Protein AF-W2WQX3-F1 (afdb_monomer_lite)

Radius of gyration: 24.83 Å; chains: 1; bounding box: 53×39×68 Å

Sequence (110 aa):
MDPFYLLPTKLLDACVKLLAVSNTKATAISVDDSQSSQISSTHTDKAPVETLVIKDVGYFSRKQLETFKRVQILKEFVELGIDVYKWLVDVAAPALPADYQSLSQQWRMQ

pLDDT: mean 77.44, std 16.44, range [41.09, 96.94]

Secondary structure (DSSP, 8-state):
--TT----HHHHHHHHHHSPPP--TTS-----TT-------------PPPEEEETTTEEEEHHHHHHHHHHHHHHHHHHHHHHHHHHIIIIITTTS-HHHHHHHHHHT--

Structure (mmCIF, N/CA/C/O backbone):
data_AF-W2WQX3-F1
#
_entry.id   AF-W2WQX3-F1
#
loop_
_atom_site.group_PDB
_atom_site.id
_atom_site.type_symbol
_atom_site.label_atom_id
_atom_site.label_alt_id
_atom_site.label_comp_id
_atom_site.label_asym_id
_atom_site.label_entity_id
_atom_site.label_seq_id
_atom_site.pdbx_PDB_ins_code
_atom_site.Cartn_x
_atom_site.Cartn_y
_atom_site.Cartn_z
_atom_site.occupancy
_atom_site.B_iso_or_equiv
_atom_site.auth_seq_id
_atom_site.auth_comp_id
_atom_site.auth_asym_id
_atom_site.auth_atom_id
_atom_site.pdbx_PDB_model_num
ATOM 1 N N . MET A 1 1 ? -4.143 -12.889 17.770 1.00 53.88 1 MET A N 1
ATOM 2 C CA . MET A 1 1 ? -4.384 -11.807 16.795 1.00 53.88 1 MET A CA 1
ATOM 3 C C . MET A 1 1 ? -3.064 -11.539 16.108 1.00 53.88 1 MET A C 1
ATOM 5 O O . MET A 1 1 ? -2.095 -11.278 16.809 1.00 53.88 1 MET A O 1
ATOM 9 N N . ASP A 1 2 ? -3.010 -11.716 14.792 1.00 62.41 2 ASP A N 1
ATOM 10 C CA . ASP A 1 2 ? -1.810 -11.438 14.002 1.00 62.41 2 ASP A CA 1
ATOM 11 C C . ASP A 1 2 ? -1.531 -9.921 14.030 1.00 62.41 2 ASP A C 1
ATOM 13 O O . ASP A 1 2 ? -2.418 -9.147 13.655 1.00 62.41 2 ASP A O 1
ATOM 17 N N . PRO A 1 3 ? -0.352 -9.471 14.503 1.00 56.25 3 PRO A N 1
ATOM 18 C CA . PRO A 1 3 ? -0.002 -8.052 14.531 1.00 56.25 3 PRO A CA 1
ATOM 19 C C . PRO A 1 3 ? 0.075 -7.416 13.133 1.00 56.25 3 PRO A C 1
ATOM 21 O O . PRO A 1 3 ? 0.039 -6.190 13.035 1.00 56.25 3 PRO A O 1
ATOM 24 N N . PHE A 1 4 ? 0.145 -8.223 12.069 1.00 65.12 4 PHE A N 1
ATOM 25 C CA . PHE A 1 4 ? 0.178 -7.777 10.674 1.00 65.12 4 PHE A CA 1
ATOM 26 C C . PHE A 1 4 ? -1.171 -7.899 9.953 1.00 65.12 4 PHE A C 1
ATOM 28 O O . PHE A 1 4 ? -1.250 -7.639 8.752 1.00 65.12 4 PHE A O 1
ATOM 35 N N . TYR A 1 5 ? -2.246 -8.256 10.662 1.00 76.88 5 TYR A N 1
ATOM 36 C CA . TYR A 1 5 ? -3.572 -8.331 10.061 1.00 76.88 5 TYR A CA 1
ATOM 37 C C . TYR A 1 5 ? -4.045 -6.946 9.594 1.00 76.88 5 TYR A C 1
ATOM 39 O O . TYR A 1 5 ? -4.242 -6.041 10.407 1.00 76.88 5 TYR A O 1
ATOM 47 N N . LEU A 1 6 ? -4.270 -6.799 8.286 1.00 83.88 6 LEU A N 1
ATOM 48 C CA . LEU A 1 6 ? -4.935 -5.646 7.681 1.00 83.88 6 LEU A CA 1
ATOM 49 C C . LEU A 1 6 ? -6.338 -6.048 7.223 1.00 83.88 6 LEU A C 1
ATOM 51 O O . LEU A 1 6 ? -6.530 -7.119 6.645 1.00 83.88 6 LEU A O 1
ATOM 55 N N . LEU A 1 7 ? -7.316 -5.162 7.417 1.00 90.00 7 LEU A N 1
ATOM 56 C CA . LEU A 1 7 ? -8.639 -5.365 6.830 1.00 90.00 7 LEU A CA 1
ATOM 57 C C . LEU A 1 7 ? -8.554 -5.341 5.292 1.00 90.00 7 LEU A C 1
ATOM 59 O O . LEU A 1 7 ? -7.835 -4.504 4.737 1.00 90.00 7 LEU A O 1
ATOM 63 N N . PRO A 1 8 ? -9.325 -6.193 4.588 1.00 91.31 8 PRO A N 1
ATOM 64 C CA . PRO A 1 8 ? -9.482 -6.093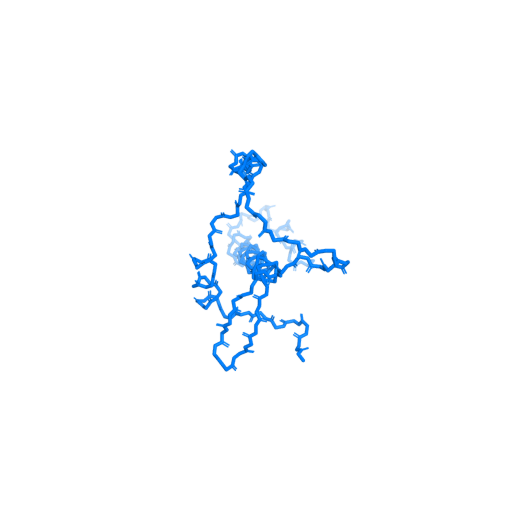 3.142 1.00 91.31 8 PRO A CA 1
ATOM 65 C C . PRO A 1 8 ? -9.905 -4.682 2.717 1.00 91.31 8 PRO A C 1
ATOM 67 O O . PRO A 1 8 ? -10.764 -4.075 3.357 1.00 91.31 8 PRO A O 1
ATOM 70 N N . THR A 1 9 ? -9.358 -4.180 1.609 1.00 90.06 9 THR A N 1
ATOM 71 C CA . THR A 1 9 ? -9.502 -2.777 1.168 1.00 90.06 9 THR A CA 1
ATOM 72 C C . THR A 1 9 ? -10.954 -2.305 1.090 1.00 90.06 9 THR A C 1
ATOM 74 O O . THR A 1 9 ? -11.300 -1.264 1.639 1.00 90.06 9 THR A O 1
ATOM 77 N N . LYS A 1 10 ? -11.844 -3.114 0.502 1.00 91.25 10 LYS A N 1
ATOM 78 C CA . LYS A 1 10 ? -13.282 -2.800 0.402 1.00 91.25 10 LYS A CA 1
ATOM 79 C C . LYS A 1 10 ? -13.957 -2.644 1.767 1.00 91.25 10 LYS A C 1
ATOM 81 O O . LYS A 1 10 ? -14.828 -1.792 1.928 1.00 91.25 10 LYS A O 1
ATOM 86 N N . LEU A 1 11 ? -13.568 -3.475 2.733 1.00 92.25 11 LEU A N 1
ATOM 87 C CA . LEU A 1 11 ? -14.106 -3.438 4.089 1.00 92.25 11 LEU A CA 1
ATOM 88 C C . LEU A 1 11 ? -13.539 -2.243 4.858 1.00 92.25 11 LEU A C 1
ATOM 90 O O . LEU A 1 11 ? -14.294 -1.513 5.492 1.00 92.25 11 LEU A O 1
ATOM 94 N N . LEU A 1 12 ? -12.234 -2.000 4.737 1.00 91.31 12 LEU A N 1
ATOM 95 C CA . LEU A 1 12 ? -11.578 -0.849 5.342 1.00 91.31 12 LEU A CA 1
ATOM 96 C C . LEU A 1 12 ? -12.171 0.475 4.844 1.00 91.31 12 LEU A C 1
ATOM 98 O O . LEU A 1 12 ? -12.469 1.346 5.655 1.00 91.31 12 LEU A O 1
ATOM 102 N N . ASP A 1 13 ? -12.411 0.612 3.540 1.00 90.44 13 ASP A N 1
ATOM 103 C CA . ASP A 1 13 ? -13.031 1.812 2.971 1.00 90.44 13 ASP A CA 1
ATOM 104 C C . ASP A 1 13 ? -14.463 2.021 3.480 1.00 90.44 13 ASP A C 1
ATOM 106 O O . ASP A 1 13 ? -14.870 3.156 3.726 1.00 90.44 13 ASP A O 1
ATOM 110 N N . ALA A 1 14 ? -15.232 0.944 3.676 1.00 91.12 14 ALA A N 1
ATOM 111 C CA . ALA A 1 14 ? -16.553 1.032 4.295 1.00 91.12 14 ALA A CA 1
ATOM 112 C C . ALA A 1 14 ? -16.461 1.488 5.761 1.00 91.12 14 ALA A C 1
ATOM 114 O O . ALA A 1 14 ? -17.208 2.375 6.169 1.00 91.12 14 ALA A O 1
ATOM 115 N N . CYS A 1 15 ? -15.509 0.951 6.532 1.00 89.81 15 CYS A N 1
ATOM 116 C CA . CYS A 1 15 ? -15.261 1.382 7.908 1.00 89.81 15 CYS A CA 1
ATOM 117 C C . CYS A 1 15 ? -14.856 2.860 7.976 1.00 89.81 15 CYS A C 1
ATOM 119 O O . CYS A 1 15 ? -15.399 3.601 8.787 1.00 89.81 15 CYS A O 1
ATOM 121 N N . VAL A 1 16 ? -13.953 3.314 7.101 1.00 87.31 16 VAL A N 1
ATOM 122 C CA . VAL A 1 16 ? -13.501 4.715 7.063 1.00 87.31 16 VAL A CA 1
ATOM 123 C C . VAL A 1 16 ? -14.638 5.670 6.696 1.00 87.31 16 VAL A C 1
ATOM 125 O O . VAL A 1 16 ? -14.710 6.754 7.260 1.00 87.31 16 VAL A O 1
ATOM 128 N N . LYS A 1 17 ? -15.560 5.273 5.811 1.00 86.56 17 LYS A N 1
ATOM 129 C CA . LYS A 1 17 ? -16.749 6.080 5.477 1.00 86.56 17 LYS A CA 1
ATOM 130 C C . LYS A 1 17 ? -17.736 6.222 6.638 1.00 86.56 17 LYS A C 1
ATOM 132 O O . LYS A 1 17 ? -18.451 7.215 6.695 1.00 86.56 17 LYS A O 1
ATOM 137 N N . LEU A 1 18 ? -17.804 5.225 7.521 1.00 85.50 18 LEU A N 1
ATOM 138 C CA . LEU A 1 18 ? -18.666 5.249 8.708 1.00 85.50 18 LEU A CA 1
ATOM 139 C C . LEU A 1 18 ? -18.083 6.100 9.839 1.00 85.50 18 LEU A C 1
ATOM 141 O O . LEU A 1 18 ? -18.826 6.565 10.700 1.00 85.50 18 LEU A O 1
ATOM 145 N N . LEU A 1 19 ? -16.767 6.312 9.844 1.00 78.81 19 LEU A N 1
ATOM 146 C CA . LEU A 1 19 ? -16.130 7.213 10.790 1.00 78.81 19 LEU A CA 1
ATOM 147 C C . LEU A 1 19 ? -16.503 8.655 10.425 1.00 78.81 19 LEU A C 1
ATOM 149 O O . LEU A 1 19 ? -16.160 9.143 9.349 1.00 78.81 19 LEU A O 1
ATOM 153 N N . ALA A 1 20 ? -17.171 9.361 11.342 1.00 66.06 20 ALA A N 1
ATOM 154 C CA . ALA A 1 20 ? -17.359 10.804 11.213 1.00 66.06 20 ALA A CA 1
ATOM 155 C C . ALA A 1 20 ? -15.999 11.495 11.004 1.00 66.06 20 ALA A C 1
ATOM 157 O O . ALA A 1 20 ? -14.980 11.030 11.536 1.00 66.06 20 ALA A O 1
ATOM 158 N N . VAL A 1 21 ? -15.984 12.598 10.245 1.00 60.91 21 VAL A N 1
ATOM 159 C CA . VAL A 1 21 ? -14.785 13.430 10.074 1.00 60.91 21 VAL A CA 1
ATOM 160 C C . VAL A 1 21 ? -14.294 13.806 11.468 1.00 60.91 21 VAL A C 1
ATOM 162 O O . VAL A 1 21 ? -15.019 14.450 12.223 1.00 60.91 21 VAL A O 1
ATOM 165 N N . SER A 1 22 ? -13.091 13.360 11.838 1.00 58.25 22 SER A N 1
ATOM 166 C CA . SER A 1 22 ? -12.495 13.761 13.112 1.00 58.25 22 SER A CA 1
ATOM 167 C C . SER A 1 22 ? -12.459 15.286 13.170 1.00 58.25 22 SER A C 1
ATOM 169 O O . SER A 1 22 ? -12.056 15.922 12.193 1.00 58.25 22 SER A O 1
ATOM 171 N N . ASN A 1 23 ? -12.833 15.871 14.311 1.00 52.47 23 ASN A N 1
ATOM 172 C CA . ASN A 1 23 ? -12.615 17.293 14.545 1.00 52.47 23 ASN A CA 1
ATOM 173 C C . ASN A 1 23 ? -11.121 17.582 14.365 1.00 52.47 23 ASN A C 1
ATOM 175 O O . ASN A 1 23 ? -10.277 17.161 15.156 1.00 52.47 23 ASN A O 1
ATOM 179 N N . THR A 1 24 ? -10.785 18.262 13.277 1.00 58.25 24 THR A N 1
ATOM 180 C CA . THR A 1 24 ? -9.445 18.795 13.062 1.00 58.25 24 THR A CA 1
ATOM 181 C C . THR A 1 24 ? -9.280 20.035 13.934 1.00 58.25 24 THR A C 1
ATOM 183 O O . THR A 1 24 ? -10.268 20.614 14.382 1.00 58.25 24 THR A O 1
ATOM 186 N N . LYS A 1 25 ? -8.049 20.517 14.143 1.00 58.88 25 LYS A N 1
ATOM 187 C CA . LYS A 1 25 ? -7.837 21.804 14.836 1.00 58.88 25 LYS A CA 1
ATOM 188 C C . LYS A 1 25 ? -8.645 22.948 14.190 1.00 58.88 25 LYS A C 1
ATOM 190 O O . LYS A 1 25 ? -9.037 23.876 14.882 1.00 58.88 25 LYS A O 1
ATOM 195 N N . ALA A 1 26 ? -8.911 22.857 12.884 1.00 54.25 26 ALA A N 1
ATOM 196 C CA . ALA A 1 26 ? -9.701 23.822 12.124 1.00 54.25 26 ALA A CA 1
ATOM 197 C C . ALA A 1 26 ? -11.227 23.646 12.269 1.00 54.25 26 ALA A C 1
ATOM 199 O O . ALA A 1 26 ? -11.968 24.578 11.985 1.00 54.25 26 ALA A O 1
ATOM 200 N N . THR A 1 27 ? -11.700 22.476 12.706 1.00 54.03 27 THR A N 1
ATOM 201 C CA . THR A 1 27 ? -13.129 22.152 12.874 1.00 54.03 27 THR A CA 1
ATOM 202 C C . THR A 1 27 ? -13.454 21.756 14.313 1.00 54.03 27 THR A C 1
ATOM 204 O O . THR A 1 27 ? -14.420 21.040 14.564 1.00 54.03 27 THR A O 1
ATOM 207 N N . ALA A 1 28 ? -12.618 22.173 15.266 1.00 62.69 28 ALA A N 1
ATOM 208 C CA . ALA A 1 28 ? -12.794 21.862 16.672 1.00 62.69 28 ALA A CA 1
ATOM 209 C C . ALA A 1 28 ? -14.062 22.549 17.188 1.00 62.69 28 ALA A C 1
ATOM 211 O O . ALA A 1 28 ? -14.120 23.770 17.311 1.00 62.69 28 ALA A O 1
ATOM 212 N N . ILE A 1 29 ? -15.082 21.748 17.480 1.00 60.84 29 ILE A N 1
ATOM 213 C CA . ILE A 1 29 ? -16.281 22.216 18.166 1.00 60.84 29 ILE A CA 1
ATOM 214 C C . ILE A 1 29 ? -15.913 22.328 19.647 1.00 60.84 29 ILE A C 1
ATOM 216 O O . ILE A 1 29 ? -15.700 21.314 20.312 1.00 60.84 29 ILE A O 1
ATOM 220 N N . SER A 1 30 ? -15.776 23.559 20.141 1.00 59.38 30 SER A N 1
ATOM 221 C CA . SER A 1 30 ? -15.650 23.827 21.575 1.00 59.38 30 SER A CA 1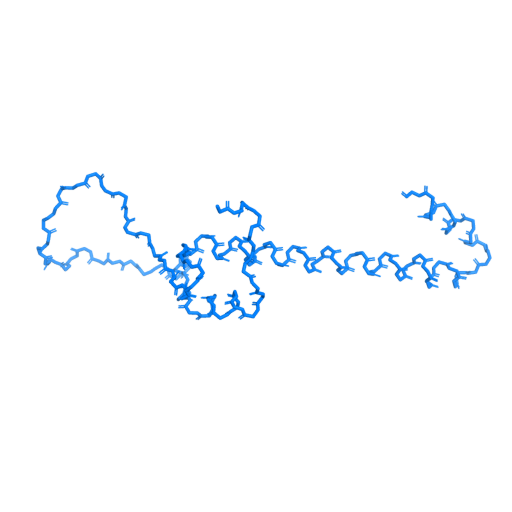
ATOM 222 C C . SER A 1 30 ? -17.017 23.630 22.218 1.00 59.38 30 SER A C 1
ATOM 224 O O . SER A 1 30 ? -17.988 24.255 21.795 1.00 59.38 30 SER A O 1
ATOM 226 N N . VAL A 1 31 ? -17.099 22.768 23.225 1.00 61.84 31 VAL A N 1
ATOM 227 C CA . VAL A 1 31 ? -18.283 22.670 24.081 1.00 61.84 31 VAL A CA 1
ATOM 228 C C . VAL A 1 31 ? -18.146 23.769 25.132 1.00 61.84 31 VAL A C 1
ATOM 230 O O . VAL A 1 31 ? -17.127 23.841 25.812 1.00 61.84 31 VAL A O 1
ATOM 233 N N . ASP A 1 32 ? -19.111 24.682 25.187 1.00 56.38 32 ASP A N 1
ATOM 234 C CA . ASP A 1 32 ? -19.193 25.702 26.231 1.00 56.38 32 ASP A CA 1
ATOM 235 C C . ASP A 1 32 ? -19.724 25.033 27.507 1.00 56.38 32 ASP A C 1
ATOM 237 O O . ASP A 1 32 ? -20.868 24.574 27.543 1.00 56.38 32 ASP A O 1
ATOM 241 N N . ASP A 1 33 ? -18.887 24.955 28.545 1.00 57.12 33 ASP A N 1
ATOM 242 C CA . ASP A 1 33 ? -19.205 24.348 29.851 1.00 57.12 33 ASP A CA 1
ATOM 243 C C . ASP A 1 33 ? -20.340 25.079 30.604 1.00 57.12 33 ASP A C 1
ATOM 245 O O . ASP A 1 33 ? -20.739 24.686 31.701 1.00 57.12 33 ASP A O 1
ATOM 249 N N . SER A 1 34 ? -20.911 26.132 30.014 1.00 60.09 34 SER A N 1
ATOM 250 C CA . SER A 1 34 ? -22.052 26.878 30.548 1.00 60.09 34 SER A CA 1
ATOM 251 C C . SER A 1 34 ? -23.372 26.082 30.572 1.00 60.09 34 SER A C 1
ATOM 253 O O . SER A 1 34 ? -24.344 26.535 31.181 1.00 60.09 34 SER A O 1
ATOM 255 N N . GLN A 1 35 ? -23.440 24.886 29.969 1.00 50.78 35 GLN A N 1
ATOM 256 C CA . GLN A 1 35 ? -24.580 23.973 30.129 1.00 50.78 35 GLN A CA 1
ATOM 257 C C . GLN A 1 35 ? -24.366 22.999 31.294 1.00 50.78 35 GLN A C 1
ATOM 259 O O . GLN A 1 35 ? -23.967 21.849 31.134 1.00 50.78 35 GLN A O 1
ATOM 264 N N . SER A 1 36 ? -24.710 23.471 32.492 1.00 50.56 36 SER A N 1
ATOM 265 C CA . SER A 1 36 ? -24.907 22.622 33.666 1.00 50.56 36 SER A CA 1
ATOM 266 C C . SER A 1 36 ? -25.987 21.571 33.392 1.00 50.56 36 SER A C 1
ATOM 268 O O . SER A 1 36 ? -27.166 21.890 33.231 1.00 50.56 36 SER A O 1
ATOM 270 N N . SER A 1 37 ? -25.599 20.299 33.377 1.00 48.81 37 SER A N 1
ATOM 271 C CA . SER A 1 37 ? -26.468 19.189 33.764 1.00 48.81 37 SER A CA 1
ATOM 272 C C . SER A 1 37 ? -25.609 18.074 34.347 1.00 48.81 37 SER A C 1
ATOM 274 O O . SER A 1 37 ? -24.856 17.396 33.657 1.00 48.81 37 SER A O 1
ATOM 276 N N . GLN A 1 38 ? -25.714 17.970 35.668 1.00 50.34 38 GLN A N 1
ATOM 277 C CA . GLN A 1 38 ? -25.220 16.926 36.559 1.00 50.34 38 GLN A CA 1
ATOM 278 C C . GLN A 1 38 ? -25.009 15.559 35.890 1.00 50.34 38 GLN A C 1
ATOM 280 O O . GLN A 1 38 ? -25.974 14.830 35.686 1.00 50.34 38 GLN A O 1
ATOM 285 N N . ILE A 1 39 ? -23.754 15.143 35.713 1.00 41.69 39 ILE A N 1
ATOM 286 C CA . ILE A 1 39 ? -23.363 13.747 35.946 1.00 41.69 39 ILE A CA 1
ATOM 287 C C . ILE A 1 39 ? -22.039 13.763 36.706 1.00 41.69 39 ILE A C 1
ATOM 289 O O . ILE A 1 39 ? -20.960 13.972 36.157 1.00 41.69 39 ILE A O 1
ATOM 293 N N . SER A 1 40 ? -22.155 13.575 38.015 1.00 47.47 40 SER A N 1
ATOM 294 C CA . SER A 1 40 ? -21.047 13.265 38.903 1.00 47.47 40 SER A CA 1
ATOM 295 C C . SER A 1 40 ? -20.459 11.906 38.530 1.00 47.47 40 SER A C 1
ATOM 297 O O . SER A 1 40 ? -21.152 10.900 38.643 1.00 47.47 40 SER A O 1
ATOM 299 N N . SER A 1 41 ? -19.173 11.848 38.196 1.00 42.75 41 SER A N 1
ATOM 300 C CA . SER A 1 41 ? -18.343 10.687 38.532 1.00 42.75 41 SER A CA 1
ATOM 301 C C . SER A 1 41 ? -16.866 11.045 38.442 1.00 42.75 41 SER A C 1
ATOM 303 O O . SER A 1 41 ? -16.270 11.116 37.370 1.00 42.75 41 SER A O 1
ATOM 305 N N . THR A 1 42 ? -16.277 11.244 39.615 1.00 46.97 42 THR A N 1
ATOM 306 C CA . THR A 1 42 ? -14.862 11.020 39.886 1.00 46.97 42 THR A CA 1
ATOM 307 C C . THR A 1 42 ? -14.479 9.606 39.460 1.00 46.97 42 THR A C 1
ATOM 309 O O . THR A 1 42 ? -14.872 8.657 40.130 1.00 46.97 42 THR A O 1
ATOM 312 N N . HIS A 1 43 ? -13.709 9.456 38.387 1.00 41.09 43 HIS A N 1
ATOM 313 C CA . HIS A 1 43 ? -13.006 8.216 38.080 1.00 41.09 43 HIS A CA 1
ATOM 314 C C . HIS A 1 43 ? -11.754 8.518 37.247 1.00 41.09 43 HIS A C 1
ATOM 316 O O . HIS A 1 43 ? -11.793 9.259 36.266 1.00 41.09 43 HIS A O 1
ATOM 322 N N . THR A 1 44 ? -10.625 7.942 37.646 1.00 52.12 44 THR A N 1
ATOM 323 C CA . THR A 1 44 ? -9.399 7.840 36.848 1.00 52.12 44 THR A CA 1
ATOM 324 C C . THR A 1 44 ? -9.625 6.891 35.664 1.00 52.12 44 THR A C 1
ATOM 326 O O . THR A 1 44 ? -9.052 5.808 35.631 1.00 52.12 44 THR A O 1
ATOM 329 N N . ASP A 1 45 ? -10.478 7.259 34.710 1.00 45.22 45 ASP A N 1
ATOM 330 C CA . ASP A 1 45 ? -10.904 6.364 33.633 1.00 45.22 45 ASP A CA 1
ATOM 331 C C . ASP A 1 45 ? -10.457 6.900 32.273 1.00 45.22 45 ASP A C 1
ATOM 333 O O . ASP A 1 45 ? -10.748 8.033 31.887 1.00 45.22 45 ASP A O 1
ATOM 337 N N . LYS A 1 46 ? -9.717 6.070 31.527 1.00 60.19 46 LYS A N 1
ATOM 338 C CA . LYS A 1 46 ? -9.446 6.302 30.104 1.00 60.19 46 LYS A CA 1
ATOM 339 C C . LYS A 1 46 ? -10.772 6.624 29.419 1.00 60.19 46 LYS A C 1
ATOM 341 O O . LYS A 1 46 ? -11.683 5.800 29.460 1.00 60.19 46 LYS A O 1
ATOM 346 N N . ALA A 1 47 ? -10.845 7.789 28.778 1.00 69.88 47 ALA A N 1
ATOM 347 C CA . ALA A 1 47 ? -11.999 8.189 27.986 1.00 69.88 47 ALA A CA 1
ATOM 348 C C . ALA A 1 47 ? -12.455 7.032 27.072 1.00 69.88 47 ALA A C 1
ATOM 350 O O . ALA A 1 47 ? -11.597 6.323 26.524 1.00 69.88 47 ALA A O 1
ATOM 351 N N . PRO A 1 48 ? -13.774 6.818 26.910 1.00 72.69 48 PRO A N 1
ATOM 352 C CA . PRO A 1 48 ? -14.294 5.738 26.082 1.00 72.69 48 PRO A CA 1
ATOM 353 C C . PRO A 1 48 ? -13.705 5.834 24.669 1.00 72.69 48 PRO A C 1
ATOM 355 O O . PRO A 1 48 ? -13.769 6.877 24.019 1.00 72.69 48 PRO A O 1
ATOM 358 N N . VAL A 1 49 ? -13.084 4.746 24.206 1.00 78.44 49 VAL A N 1
ATOM 359 C CA . VAL A 1 49 ? -12.479 4.680 22.871 1.00 78.44 49 VAL A CA 1
ATOM 360 C C . VAL A 1 49 ? -13.558 4.289 21.872 1.00 78.44 49 VAL A C 1
ATOM 362 O O . VAL A 1 49 ? -14.139 3.209 21.965 1.00 78.44 49 VAL A O 1
ATOM 365 N N . GLU A 1 50 ? -13.799 5.154 20.892 1.00 82.62 50 GLU A N 1
ATOM 366 C CA . GLU A 1 50 ? -14.674 4.855 19.762 1.00 82.62 50 GLU A CA 1
ATOM 367 C C . GLU A 1 50 ? -14.154 3.627 18.997 1.00 82.62 50 GLU A C 1
ATOM 369 O O . GLU A 1 50 ? -12.993 3.574 18.565 1.00 82.62 50 GLU A O 1
ATOM 374 N N . THR A 1 51 ? -15.025 2.630 18.834 1.00 86.56 51 THR A N 1
ATOM 375 C CA . THR A 1 51 ? -14.718 1.374 18.147 1.00 86.56 51 THR A CA 1
ATOM 376 C C . THR A 1 51 ? -15.803 1.029 17.134 1.00 86.56 51 THR A C 1
ATOM 378 O O . THR A 1 51 ? -16.989 1.232 17.381 1.00 86.56 51 THR A O 1
ATOM 381 N N . LEU A 1 52 ? -15.390 0.484 15.990 1.00 88.94 52 LEU A N 1
ATOM 382 C CA . LEU A 1 52 ? -16.276 -0.154 15.023 1.00 88.94 52 LEU A CA 1
ATOM 383 C C . LEU A 1 52 ? -16.241 -1.667 15.230 1.00 88.94 52 LEU A C 1
ATOM 385 O O . LEU A 1 52 ? -15.169 -2.271 15.309 1.00 88.94 52 LEU A O 1
ATOM 389 N N . VAL A 1 53 ? -17.424 -2.273 15.305 1.00 89.62 53 VAL A N 1
ATOM 390 C CA . VAL A 1 53 ? -17.592 -3.722 15.432 1.00 89.62 53 VAL A CA 1
ATOM 391 C C . VAL A 1 53 ? -17.875 -4.306 14.057 1.00 89.62 53 VAL A C 1
ATOM 393 O O . VAL A 1 53 ? -18.844 -3.936 13.396 1.00 89.62 53 VAL A O 1
ATOM 396 N N . ILE A 1 54 ? -17.031 -5.241 13.637 1.00 89.19 54 ILE A N 1
ATOM 397 C CA . ILE A 1 54 ? -17.193 -5.995 12.400 1.00 89.19 54 ILE A CA 1
ATOM 398 C C . ILE A 1 54 ? -17.601 -7.411 12.788 1.00 89.19 54 ILE A C 1
ATOM 400 O O . ILE A 1 54 ? -16.846 -8.124 13.459 1.00 89.19 54 ILE A O 1
ATOM 404 N N . LYS A 1 55 ? -18.805 -7.809 12.368 1.00 89.69 55 LYS A N 1
ATOM 405 C CA . LYS A 1 55 ? -19.353 -9.142 12.637 1.00 89.69 55 LYS A CA 1
ATOM 406 C C . LYS A 1 55 ? -18.348 -10.219 12.209 1.00 89.69 55 LYS A C 1
ATOM 408 O O . LYS A 1 55 ? -17.794 -10.131 11.119 1.00 89.69 55 LYS A O 1
ATOM 413 N N . ASP A 1 56 ? -18.112 -11.191 13.087 1.00 88.25 56 ASP A N 1
ATOM 414 C CA . ASP A 1 56 ? -17.222 -12.344 12.877 1.00 88.25 56 ASP A CA 1
ATOM 415 C C . ASP A 1 56 ? -15.725 -12.011 12.673 1.00 88.25 56 ASP A C 1
ATOM 417 O O . ASP A 1 56 ? -14.916 -12.916 12.488 1.00 88.25 56 ASP A O 1
ATOM 421 N N . VAL A 1 57 ? -15.326 -10.733 12.759 1.00 87.69 57 VAL A N 1
ATOM 422 C CA . VAL A 1 57 ? -13.927 -10.289 12.601 1.00 87.69 57 VAL A CA 1
ATOM 423 C C . VAL A 1 57 ? -13.377 -9.700 13.899 1.00 87.69 57 VAL A C 1
ATOM 425 O O . VAL A 1 57 ? -12.283 -10.067 14.325 1.00 87.69 57 VAL A O 1
ATOM 428 N N . GLY A 1 58 ? -14.118 -8.791 14.542 1.00 88.25 58 GLY A N 1
ATOM 429 C CA . GLY A 1 58 ? -13.713 -8.184 15.811 1.00 88.25 58 GLY A CA 1
ATOM 430 C C . GLY A 1 58 ? -14.029 -6.694 15.933 1.00 88.25 58 GLY A C 1
ATOM 431 O O . GLY A 1 58 ? -14.784 -6.124 15.146 1.00 88.25 58 GLY A O 1
ATOM 432 N N . TYR A 1 59 ? -13.445 -6.070 16.955 1.00 89.75 59 TYR A N 1
ATOM 433 C CA . TYR A 1 59 ? -13.584 -4.650 17.268 1.00 89.75 59 TYR A CA 1
ATOM 434 C C . TYR A 1 59 ? -12.309 -3.891 16.892 1.00 89.75 59 TYR A C 1
ATOM 436 O O . TYR A 1 59 ? -11.197 -4.320 17.204 1.00 89.75 59 TYR A O 1
ATOM 444 N N . PHE A 1 60 ? -12.472 -2.741 16.246 1.00 89.88 60 PHE A N 1
ATOM 445 C CA . PHE A 1 60 ? -11.361 -1.911 15.795 1.00 89.88 60 PHE A CA 1
ATOM 446 C C . PHE A 1 60 ? -11.557 -0.479 16.262 1.00 89.88 60 PHE A C 1
ATOM 448 O O . PHE A 1 60 ? -12.589 0.135 16.007 1.00 89.88 60 PHE A O 1
ATOM 455 N N . SER A 1 61 ? -10.551 0.070 16.935 1.00 89.38 61 SER A N 1
ATOM 456 C CA . SER A 1 61 ? -10.531 1.494 17.268 1.00 89.38 61 SER A CA 1
ATOM 457 C C . SER A 1 61 ? -10.350 2.353 16.017 1.00 89.38 61 SER A C 1
ATOM 459 O O . SER A 1 61 ? -9.719 1.926 15.043 1.00 89.38 61 SER A O 1
ATOM 461 N N . ARG A 1 62 ? -10.809 3.609 16.077 1.00 87.50 62 ARG A N 1
ATOM 462 C CA . ARG A 1 62 ? -10.530 4.618 15.037 1.00 87.50 62 ARG A CA 1
ATOM 463 C C . ARG A 1 62 ? -9.045 4.666 14.664 1.00 87.50 62 ARG A C 1
ATOM 465 O O . ARG A 1 62 ? -8.700 4.599 13.489 1.00 87.50 62 ARG A O 1
ATOM 472 N N . LYS A 1 63 ? -8.160 4.697 15.668 1.00 87.12 63 LYS A N 1
ATOM 473 C CA . LYS A 1 63 ? -6.703 4.740 15.466 1.00 87.12 63 LYS A CA 1
ATOM 474 C C . LYS A 1 63 ? -6.198 3.548 14.646 1.00 87.12 63 LYS A C 1
ATOM 476 O O . LYS A 1 63 ? -5.373 3.736 13.762 1.00 87.12 63 LYS A O 1
ATOM 481 N N . GLN A 1 64 ? -6.694 2.339 14.915 1.00 88.88 64 GLN A N 1
ATOM 482 C CA . GLN A 1 64 ? -6.306 1.147 14.153 1.00 88.88 64 GLN A CA 1
ATOM 483 C C . GLN A 1 64 ? -6.763 1.229 12.694 1.00 88.88 64 GLN A C 1
ATOM 485 O O . GLN A 1 64 ? -5.977 0.931 11.799 1.00 88.88 64 GLN A O 1
ATOM 490 N N . LEU A 1 65 ? -7.994 1.680 12.442 1.00 89.94 65 LEU A N 1
ATOM 491 C CA . LEU A 1 65 ? -8.524 1.827 11.08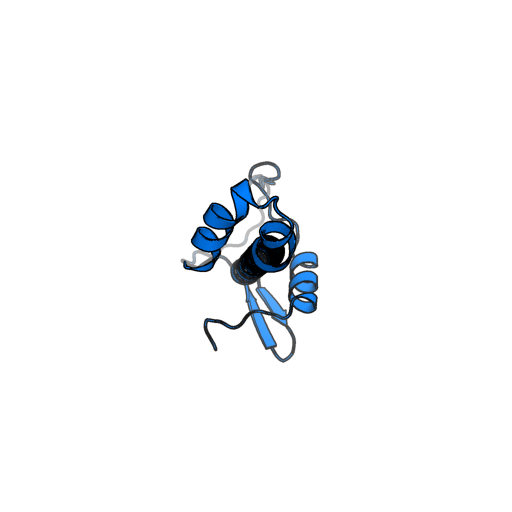2 1.00 89.94 65 LEU A CA 1
ATOM 492 C C . LEU A 1 65 ? -7.772 2.895 10.279 1.00 89.94 65 LEU A C 1
ATOM 494 O O . LEU A 1 65 ? -7.424 2.671 9.121 1.00 89.94 65 LEU A O 1
ATOM 498 N N . GLU A 1 66 ? -7.444 4.028 10.901 1.00 89.12 66 GLU A N 1
ATOM 499 C CA . GLU A 1 66 ? -6.595 5.052 10.284 1.00 89.12 66 GLU A CA 1
ATOM 500 C C . GLU A 1 66 ? -5.188 4.517 9.982 1.00 89.12 66 GLU A C 1
ATOM 502 O O . GLU A 1 66 ? -4.636 4.789 8.913 1.00 89.12 66 GLU A O 1
ATOM 507 N N . THR A 1 67 ? -4.605 3.721 10.888 1.00 90.69 67 THR A N 1
ATOM 508 C CA . THR A 1 67 ? -3.321 3.051 10.644 1.00 90.69 67 THR A CA 1
ATOM 509 C C . THR A 1 67 ? -3.412 2.091 9.462 1.00 90.69 67 THR A C 1
ATOM 511 O O . THR A 1 67 ? -2.556 2.156 8.582 1.00 90.69 67 THR A O 1
ATOM 514 N N . PHE A 1 68 ? -4.456 1.261 9.378 1.00 91.25 68 PHE A N 1
ATOM 515 C CA . PHE A 1 68 ? -4.666 0.385 8.224 1.00 91.25 68 PHE A CA 1
ATOM 516 C C . PHE A 1 68 ? -4.764 1.182 6.924 1.00 91.25 68 PHE A C 1
ATOM 518 O O . PHE A 1 68 ? -4.142 0.799 5.935 1.00 91.25 68 PHE A O 1
ATOM 525 N N . LYS A 1 69 ? -5.460 2.329 6.928 1.00 90.50 69 LYS A N 1
ATOM 526 C CA . LYS A 1 69 ? -5.577 3.163 5.726 1.00 90.50 69 LYS A CA 1
ATOM 527 C C . LYS A 1 69 ? -4.230 3.737 5.292 1.00 90.50 69 LYS A C 1
ATOM 529 O O . LYS A 1 69 ? -3.925 3.732 4.104 1.00 90.50 69 LYS A O 1
ATOM 534 N N . ARG A 1 70 ? -3.394 4.177 6.238 1.00 91.50 70 ARG A N 1
ATOM 535 C CA . ARG A 1 70 ? -2.029 4.652 5.941 1.00 91.50 70 ARG A CA 1
ATOM 536 C C . ARG A 1 70 ? -1.145 3.544 5.374 1.00 91.50 70 ARG A C 1
ATOM 538 O O . ARG A 1 70 ? -0.421 3.794 4.418 1.00 91.50 70 ARG A O 1
ATOM 545 N N . VAL A 1 71 ? -1.221 2.334 5.932 1.00 91.62 71 VAL A N 1
ATOM 546 C CA . VAL A 1 71 ? -0.468 1.174 5.427 1.00 91.62 71 VAL A CA 1
ATOM 547 C C . VAL A 1 71 ? -0.931 0.790 4.020 1.00 91.62 71 VAL A C 1
ATOM 549 O O . VAL A 1 71 ? -0.088 0.530 3.167 1.00 91.62 71 VAL A O 1
ATOM 552 N N . GLN A 1 72 ? -2.241 0.818 3.747 1.00 90.31 72 GLN A N 1
ATOM 553 C CA . GLN A 1 72 ? -2.772 0.591 2.400 1.00 90.31 72 GLN A CA 1
ATOM 554 C C . GLN A 1 72 ? -2.214 1.615 1.403 1.00 90.31 72 GLN A C 1
ATOM 556 O O . GLN A 1 72 ? -1.689 1.220 0.368 1.00 90.31 72 GLN A O 1
ATOM 561 N N . ILE A 1 73 ? -2.274 2.909 1.733 1.00 91.31 73 ILE A N 1
ATOM 562 C CA . ILE A 1 73 ? -1.741 3.975 0.872 1.00 91.31 73 ILE A CA 1
ATOM 563 C C . ILE A 1 73 ? -0.242 3.765 0.626 1.00 91.31 73 ILE A C 1
ATOM 565 O O . ILE A 1 73 ? 0.212 3.822 -0.511 1.00 91.31 73 ILE A O 1
ATOM 569 N N . LEU A 1 74 ? 0.534 3.478 1.677 1.00 94.19 74 LEU A N 1
ATOM 570 C CA . LEU A 1 74 ? 1.969 3.222 1.544 1.00 94.19 74 LEU A CA 1
ATOM 571 C C . LEU A 1 74 ? 2.246 2.051 0.595 1.00 94.19 74 LEU A C 1
ATOM 573 O O . LEU A 1 74 ? 3.128 2.151 -0.254 1.00 94.19 74 LEU A O 1
ATOM 577 N N . LYS A 1 75 ? 1.480 0.963 0.716 1.00 92.00 75 LYS A N 1
ATOM 578 C CA . LYS A 1 75 ? 1.593 -0.195 -0.170 1.00 92.00 75 LYS A CA 1
ATOM 579 C C . LYS A 1 75 ? 1.322 0.185 -1.629 1.00 92.00 75 LYS A C 1
ATOM 581 O O . LYS A 1 75 ? 2.135 -0.153 -2.480 1.00 92.00 75 LYS A O 1
ATOM 586 N N . GLU A 1 76 ? 0.246 0.924 -1.898 1.00 91.88 76 GLU A N 1
ATOM 587 C CA . GLU A 1 76 ? -0.113 1.381 -3.252 1.00 91.88 76 GLU A CA 1
ATOM 588 C C . GLU A 1 76 ? 1.011 2.226 -3.885 1.00 91.88 76 GLU A C 1
ATOM 590 O O . GLU A 1 76 ? 1.359 2.032 -5.049 1.00 91.88 76 GLU A O 1
ATOM 595 N N . PHE A 1 77 ? 1.642 3.121 -3.114 1.00 94.56 77 PHE A N 1
ATOM 596 C CA . PHE A 1 77 ? 2.771 3.923 -3.602 1.00 94.56 77 PHE A CA 1
ATOM 597 C C . PHE A 1 77 ? 4.032 3.097 -3.871 1.00 94.56 77 PHE A C 1
ATOM 599 O O . PHE A 1 77 ? 4.739 3.358 -4.845 1.00 94.56 77 PHE A O 1
ATOM 606 N N . VAL A 1 78 ? 4.330 2.113 -3.020 1.00 96.38 78 VAL A N 1
ATOM 607 C CA . VAL A 1 78 ? 5.480 1.220 -3.224 1.00 96.38 78 VAL A CA 1
ATOM 608 C C . VAL A 1 78 ? 5.272 0.354 -4.464 1.00 96.38 78 VAL A C 1
ATOM 610 O O . VAL A 1 78 ? 6.190 0.231 -5.271 1.00 96.38 78 VAL A O 1
ATOM 613 N N . GLU A 1 79 ? 4.072 -0.199 -4.652 1.00 95.19 79 GLU A N 1
ATOM 614 C CA . GLU A 1 79 ? 3.719 -0.975 -5.847 1.00 95.19 79 GLU A CA 1
ATOM 615 C C . GLU A 1 79 ? 3.863 -0.129 -7.117 1.00 95.19 79 GLU A C 1
ATOM 617 O O . GLU A 1 79 ? 4.545 -0.548 -8.050 1.00 95.19 79 GLU A O 1
ATOM 622 N N . LEU A 1 80 ? 3.350 1.108 -7.109 1.00 96.81 80 LEU A N 1
ATOM 623 C CA . LEU A 1 80 ? 3.528 2.041 -8.222 1.00 96.81 80 LEU A CA 1
ATOM 624 C C . LEU A 1 80 ? 5.010 2.315 -8.520 1.00 96.81 80 LEU A C 1
ATOM 626 O O . LEU A 1 80 ? 5.419 2.305 -9.679 1.00 96.81 80 LEU A O 1
ATOM 630 N N . GLY A 1 81 ? 5.829 2.546 -7.489 1.00 96.31 81 GLY A N 1
ATOM 631 C CA . GLY A 1 81 ? 7.268 2.766 -7.653 1.00 96.31 81 GLY A CA 1
ATOM 632 C C . GLY A 1 81 ? 7.984 1.560 -8.265 1.00 96.31 81 GLY A C 1
ATOM 633 O O . GLY A 1 81 ? 8.818 1.721 -9.157 1.00 96.31 81 GLY A O 1
ATOM 634 N N . ILE A 1 82 ? 7.621 0.349 -7.835 1.00 96.25 82 ILE A N 1
ATOM 635 C CA . ILE A 1 82 ? 8.145 -0.901 -8.399 1.00 96.25 82 ILE A CA 1
ATOM 636 C C . ILE A 1 82 ? 7.724 -1.056 -9.863 1.00 96.25 82 ILE A C 1
ATOM 638 O O . ILE A 1 82 ? 8.544 -1.449 -10.692 1.00 96.25 82 ILE A O 1
ATOM 642 N N . ASP A 1 83 ? 6.476 -0.748 -10.205 1.00 96.94 83 ASP A N 1
ATOM 643 C CA . ASP A 1 83 ? 5.987 -0.869 -11.579 1.00 96.9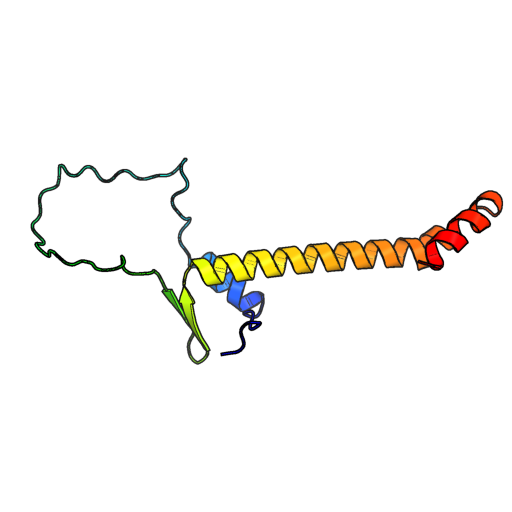4 83 ASP A CA 1
ATOM 644 C C . ASP A 1 83 ? 6.663 0.137 -12.517 1.00 96.94 83 ASP A C 1
ATOM 646 O O . ASP A 1 83 ? 7.037 -0.217 -13.637 1.00 96.94 83 ASP A O 1
ATOM 650 N N . VAL A 1 84 ? 6.920 1.359 -12.040 1.00 96.44 84 VAL A N 1
ATOM 651 C CA . VAL A 1 84 ? 7.728 2.348 -12.771 1.00 96.44 84 VAL A CA 1
ATOM 652 C C . VAL A 1 84 ? 9.157 1.850 -12.964 1.00 96.44 84 VAL A C 1
ATOM 654 O O . VAL A 1 84 ? 9.691 1.962 -14.066 1.00 96.44 84 VAL A O 1
ATOM 657 N N . TYR A 1 85 ? 9.776 1.278 -11.929 1.00 93.69 85 TYR A N 1
ATOM 658 C CA . TYR A 1 85 ? 11.120 0.708 -12.039 1.00 93.69 85 TYR A CA 1
ATOM 659 C C . TYR A 1 85 ? 11.174 -0.419 -13.078 1.00 93.69 85 TYR A C 1
ATOM 661 O O . TYR A 1 85 ? 12.035 -0.399 -13.957 1.00 93.69 85 TYR A O 1
ATOM 669 N N . LYS A 1 86 ? 10.222 -1.360 -13.038 1.00 94.00 86 LYS A N 1
ATOM 670 C CA . LYS A 1 86 ? 10.120 -2.434 -14.038 1.00 94.00 86 LYS A CA 1
ATOM 671 C C . LYS A 1 86 ? 9.966 -1.867 -15.443 1.00 94.00 86 LYS A C 1
ATOM 673 O O . LYS A 1 86 ? 10.704 -2.252 -16.341 1.00 94.00 86 LYS A O 1
ATOM 678 N N . TRP A 1 87 ? 9.057 -0.910 -15.633 1.00 95.50 87 TRP A N 1
ATOM 679 C CA . TRP A 1 87 ? 8.879 -0.254 -16.928 1.00 95.50 87 TRP A CA 1
ATOM 680 C C . TRP A 1 87 ? 10.172 0.415 -17.415 1.00 95.50 87 TRP A C 1
ATOM 682 O O . TRP A 1 87 ? 10.549 0.273 -18.580 1.00 95.50 87 TRP A O 1
ATOM 692 N N . LEU A 1 88 ? 10.884 1.103 -16.520 1.00 92.12 88 LEU A N 1
ATOM 693 C CA . LEU A 1 88 ? 12.142 1.766 -16.843 1.00 92.12 88 LEU A CA 1
ATOM 694 C C . LEU A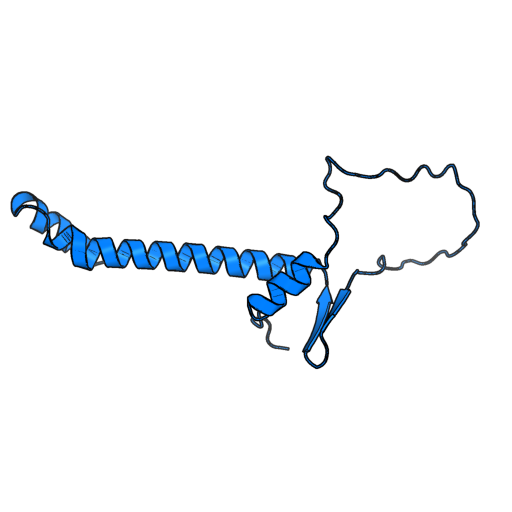 1 88 ? 13.200 0.757 -17.307 1.00 92.12 88 LEU A C 1
ATOM 696 O O . LEU A 1 88 ? 13.851 0.982 -18.324 1.00 92.12 88 LEU A O 1
ATOM 700 N N . VAL A 1 89 ? 13.364 -0.351 -16.585 1.00 88.94 89 VAL A N 1
ATOM 701 C CA . VAL A 1 89 ? 14.401 -1.354 -16.866 1.00 88.94 89 VAL A CA 1
ATOM 702 C C . VAL A 1 89 ? 14.058 -2.219 -18.075 1.00 88.94 89 VAL A C 1
ATOM 704 O O . VAL A 1 89 ? 14.941 -2.520 -18.879 1.00 88.94 89 VAL A O 1
ATOM 707 N N . ASP A 1 90 ? 12.802 -2.625 -18.225 1.00 89.62 90 ASP A N 1
ATOM 708 C CA . ASP A 1 90 ? 12.414 -3.620 -19.229 1.00 89.62 90 ASP A CA 1
ATOM 709 C C . ASP A 1 90 ? 12.013 -2.991 -20.562 1.00 89.62 90 ASP A C 1
ATOM 711 O O . ASP A 1 90 ? 12.184 -3.616 -21.608 1.00 89.62 90 ASP A O 1
ATOM 715 N N . VAL A 1 91 ? 11.513 -1.752 -20.545 1.00 91.00 91 VAL A N 1
ATOM 716 C CA . VAL A 1 91 ? 10.995 -1.079 -21.744 1.00 91.00 91 VAL A CA 1
ATOM 717 C C . VAL A 1 91 ? 11.850 0.123 -22.121 1.00 91.00 91 VAL A C 1
ATOM 719 O O . VAL A 1 91 ? 12.352 0.192 -23.242 1.00 91.00 91 VAL A O 1
ATOM 722 N N . ALA A 1 92 ? 12.037 1.074 -21.204 1.00 89.19 92 ALA A N 1
ATOM 723 C CA . ALA A 1 92 ? 12.677 2.342 -21.547 1.00 89.19 92 ALA A CA 1
ATOM 724 C C . ALA A 1 92 ? 14.191 2.203 -21.772 1.00 89.19 92 ALA A C 1
ATOM 726 O O . ALA A 1 92 ? 14.712 2.717 -22.759 1.00 89.19 92 ALA A O 1
ATOM 727 N N . ALA A 1 93 ? 14.896 1.484 -20.895 1.00 86.94 93 ALA A N 1
ATOM 728 C CA . ALA A 1 93 ? 16.343 1.295 -20.978 1.00 86.94 93 ALA A CA 1
ATOM 729 C C . ALA A 1 93 ? 16.790 0.615 -22.292 1.00 86.94 93 ALA A C 1
ATOM 731 O O . ALA A 1 93 ? 17.682 1.150 -22.948 1.00 86.94 93 ALA A O 1
ATOM 732 N N . PRO A 1 94 ? 16.169 -0.493 -22.750 1.00 86.00 94 PRO A N 1
ATOM 733 C CA . PRO A 1 94 ? 16.507 -1.101 -24.040 1.00 86.00 94 PRO A CA 1
ATOM 734 C C . PRO A 1 94 ? 16.146 -0.239 -25.256 1.00 86.00 94 PRO A C 1
ATOM 736 O O . PRO A 1 94 ? 16.730 -0.424 -26.321 1.00 86.00 94 PRO A O 1
ATOM 739 N N . ALA A 1 95 ? 15.195 0.689 -25.117 1.00 88.06 95 ALA A N 1
ATOM 740 C CA . ALA A 1 95 ? 14.797 1.604 -26.186 1.00 88.06 95 ALA A CA 1
ATOM 741 C C . ALA A 1 95 ? 15.763 2.793 -26.363 1.00 88.06 95 ALA A C 1
ATOM 743 O O . ALA A 1 95 ? 15.604 3.574 -27.303 1.00 88.06 95 ALA A O 1
ATOM 744 N N . LEU A 1 96 ? 16.757 2.950 -25.478 1.00 85.75 96 LEU A N 1
ATOM 745 C CA . LEU A 1 96 ? 17.741 4.022 -25.578 1.00 85.75 96 LEU A CA 1
ATOM 746 C C . LEU A 1 96 ? 18.708 3.809 -26.763 1.00 85.75 96 LEU A C 1
ATOM 748 O O . LEU A 1 96 ? 19.098 2.671 -27.060 1.00 85.75 96 LEU A O 1
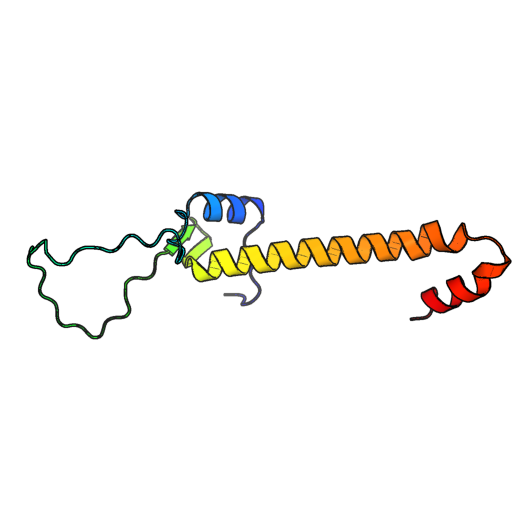ATOM 752 N N . PRO A 1 97 ? 19.158 4.902 -27.413 1.00 87.94 97 PRO A N 1
ATOM 753 C CA . PRO A 1 97 ? 20.213 4.844 -28.422 1.00 87.94 97 PRO A CA 1
ATOM 754 C C . PRO A 1 97 ? 21.490 4.185 -27.886 1.00 87.94 97 PRO A C 1
ATOM 756 O O . PRO A 1 97 ? 21.784 4.273 -26.693 1.00 87.94 97 PRO A O 1
ATOM 759 N N . ALA A 1 98 ? 22.266 3.565 -28.780 1.00 79.94 98 ALA A N 1
ATOM 760 C CA . ALA A 1 98 ? 23.451 2.765 -28.448 1.00 79.94 98 ALA A CA 1
ATOM 761 C C . ALA A 1 98 ? 24.445 3.479 -27.510 1.00 79.94 98 ALA A C 1
ATOM 763 O O . ALA A 1 98 ? 24.967 2.855 -26.586 1.00 79.94 98 ALA A O 1
ATOM 764 N N . ASP A 1 99 ? 24.625 4.790 -27.683 1.00 81.50 99 ASP A N 1
ATOM 765 C CA . ASP A 1 99 ? 25.534 5.620 -26.881 1.00 81.50 99 ASP A CA 1
ATOM 766 C C . ASP A 1 99 ? 25.180 5.645 -25.383 1.00 81.50 99 ASP A C 1
ATOM 768 O O . ASP A 1 99 ? 26.042 5.872 -24.536 1.00 81.50 99 ASP A O 1
ATOM 772 N N . TYR A 1 100 ? 23.920 5.364 -25.041 1.00 77.75 100 TYR A N 1
ATOM 773 C CA . TYR A 1 100 ? 23.410 5.346 -23.668 1.00 77.75 100 TYR A CA 1
ATOM 774 C C . TYR A 1 100 ? 23.169 3.929 -23.133 1.00 77.75 100 TYR A C 1
ATOM 776 O O . TYR A 1 100 ? 22.803 3.759 -21.966 1.00 77.75 100 TYR A O 1
ATOM 784 N N . GLN A 1 101 ? 23.388 2.889 -23.946 1.00 75.50 101 GLN A N 1
ATOM 785 C CA . GLN A 1 101 ? 23.094 1.515 -23.536 1.00 75.50 101 GLN A CA 1
ATOM 786 C C . GLN A 1 101 ? 24.052 1.001 -22.459 1.00 75.50 101 GLN A C 1
ATOM 788 O O . GLN A 1 101 ? 23.610 0.292 -21.555 1.00 75.50 101 GLN A O 1
ATOM 793 N N . SER A 1 102 ? 25.323 1.410 -22.478 1.00 76.88 102 SER A N 1
ATOM 794 C CA . SER A 1 102 ? 26.293 1.075 -21.422 1.00 76.88 102 SER A CA 1
ATOM 795 C C . SER A 1 102 ? 25.864 1.610 -20.049 1.00 76.88 102 SER A C 1
ATOM 797 O O . SER A 1 102 ? 25.932 0.890 -19.053 1.00 76.88 102 SER A O 1
ATOM 799 N N . LEU A 1 103 ? 25.333 2.838 -20.003 1.00 75.81 103 LEU A N 1
ATOM 800 C CA . LEU A 1 103 ? 24.787 3.453 -18.791 1.00 75.81 103 LEU A CA 1
ATOM 801 C C . LEU A 1 103 ? 23.526 2.722 -18.310 1.00 75.81 103 LEU A C 1
ATOM 803 O O . LEU A 1 103 ? 23.372 2.457 -17.120 1.00 75.81 103 LEU A O 1
ATOM 807 N N . SER A 1 104 ? 22.651 2.332 -19.239 1.00 68.94 104 SER A N 1
ATOM 808 C CA . SER A 1 104 ? 21.429 1.589 -18.916 1.00 68.94 104 SER A CA 1
ATOM 809 C C . SER A 1 104 ? 21.707 0.191 -18.335 1.00 68.94 104 SER A C 1
ATOM 811 O O . SER A 1 104 ? 20.990 -0.272 -17.448 1.00 68.94 104 SER A O 1
ATOM 813 N N . GLN A 1 105 ? 22.783 -0.474 -18.779 1.00 73.88 105 GLN A N 1
ATOM 814 C CA . GLN A 1 105 ? 23.198 -1.787 -18.274 1.00 73.88 105 GLN A CA 1
ATOM 815 C C . GLN A 1 105 ? 23.737 -1.715 -16.840 1.00 73.88 105 GLN A C 1
ATOM 817 O O . GLN A 1 105 ? 23.531 -2.649 -16.066 1.00 73.88 105 GLN A O 1
ATOM 822 N N . GLN A 1 106 ? 24.361 -0.598 -16.455 1.00 74.00 106 GLN A N 1
ATOM 823 C CA . GLN A 1 106 ? 24.809 -0.363 -15.082 1.00 74.00 106 GLN A CA 1
ATOM 824 C C . GLN A 1 106 ? 23.634 -0.294 -14.092 1.00 74.00 106 GLN A C 1
ATOM 826 O O . GLN A 1 106 ? 23.762 -0.742 -12.955 1.00 74.00 106 GLN A O 1
ATOM 831 N N . TRP A 1 107 ? 22.476 0.225 -14.512 1.00 68.81 107 TRP A N 1
ATOM 832 C CA . TRP A 1 107 ? 21.281 0.341 -13.662 1.00 68.81 107 TRP A CA 1
ATOM 833 C C . TRP A 1 107 ? 20.549 -0.987 -13.436 1.00 68.81 107 TRP A C 1
ATOM 835 O O . TRP A 1 107 ? 19.756 -1.091 -12.507 1.00 68.81 107 TRP A O 1
ATOM 845 N N . ARG A 1 108 ? 20.822 -2.004 -14.262 1.00 65.19 108 ARG A N 1
ATOM 846 C CA . ARG A 1 108 ? 20.235 -3.350 -14.150 1.00 65.19 108 ARG A CA 1
ATOM 847 C C . ARG A 1 108 ? 21.002 -4.261 -13.171 1.00 65.19 108 ARG A C 1
ATOM 849 O O . ARG A 1 108 ? 20.515 -5.338 -12.851 1.00 65.19 108 ARG A O 1
ATOM 856 N N . MET A 1 109 ? 22.199 -3.861 -12.724 1.00 57.53 109 MET A N 1
ATOM 857 C CA . MET A 1 109 ? 23.084 -4.667 -11.861 1.00 57.53 109 MET A CA 1
ATOM 858 C C . MET A 1 109 ? 23.056 -4.289 -10.364 1.00 57.53 109 MET A C 1
ATOM 860 O O . MET A 1 109 ? 23.836 -4.853 -9.597 1.00 57.53 109 MET A O 1
ATOM 864 N N . GLN A 1 110 ? 22.188 -3.360 -9.945 1.00 53.09 110 GLN A N 1
ATOM 865 C CA . GLN A 1 110 ? 21.890 -3.076 -8.530 1.00 53.09 110 GLN A CA 1
ATOM 866 C C . GLN A 1 110 ? 20.507 -3.604 -8.167 1.00 53.09 110 GLN A C 1
ATOM 868 O O . GLN A 1 110 ? 20.367 -4.098 -7.027 1.00 53.09 110 GLN A O 1
#

Organism: NCBI:txid1317063

Foldseek 3Di:
DPPPDADDPVVLVVVVVPDDDPCDPVNDDDDDPVDDDDDDDDDPDDDDFDWDADPPPGIDGPVRSVVSVVVVVVVVVVVVVVVVVCCCLVPVQVVDPPVCVVVSVVSVPD